Protein AF-A0A7Z2SQG6-F1 (afdb_monomer_lite)

Foldseek 3Di:
DDDQLVVQLVLLVVLCVVVVHDLVVVCVVLVHPDSVQ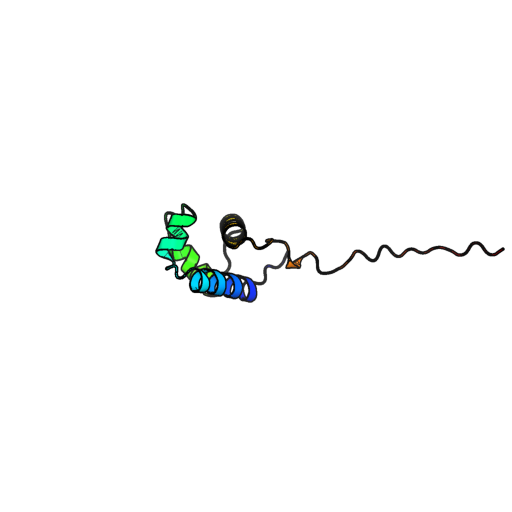VVCSNVSHDDPPVVSV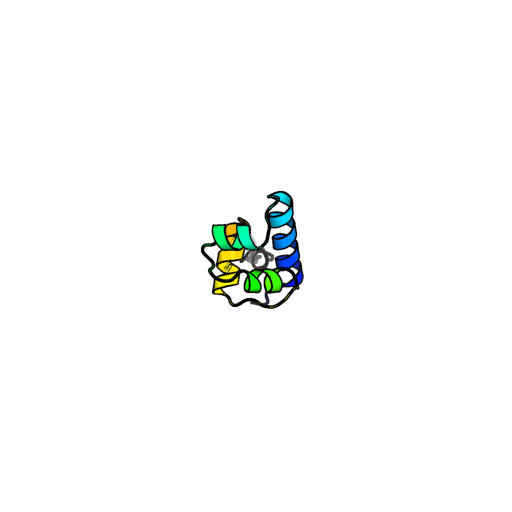SSCVVSVHDSCPVVPPDPPPPVPPPPDPDD

Radius of gyration: 19.05 Å; chains: 1; bounding box: 51×24×54 Å

Sequence (83 aa):
MRIDWENSSRDFKNTRETRGLSLREVARHMGLDDHSILYRAERHKPLNVETYLVLREWMEIDPFRHLQKEPLQFGVNRAMPAI

Secondary structure (DSSP, 8-state):
----HHHHHHHHHHHHHHTT--HHHHHHHTT-S-THHHHHHHTTPPPPHHHHHHHHHHTT--TTTTTTTS-------------

pLDDT: mean 82.41, std 14.63, range [51.09, 96.12]

Structure (mmCIF, N/CA/C/O backbone):
data_AF-A0A7Z2SQG6-F1
#
_entry.id   AF-A0A7Z2SQG6-F1
#
loop_
_atom_site.group_PDB
_atom_site.id
_atom_site.type_symbol
_atom_site.label_atom_id
_atom_site.label_alt_id
_atom_site.label_comp_id
_atom_site.label_asym_id
_atom_site.label_entity_id
_atom_site.label_seq_id
_atom_site.pdbx_PDB_ins_code
_atom_site.Cartn_x
_atom_site.Cartn_y
_atom_site.Cartn_z
_atom_site.occupancy
_atom_site.B_iso_or_equiv
_atom_site.auth_seq_id
_atom_site.auth_comp_id
_atom_site.auth_asym_id
_atom_site.auth_atom_id
_atom_site.pdbx_PDB_model_num
ATOM 1 N N . MET A 1 1 ? 9.789 -10.846 -13.951 1.00 60.69 1 MET A N 1
ATOM 2 C CA . MET A 1 1 ? 9.528 -9.678 -13.080 1.00 60.69 1 MET A CA 1
ATOM 3 C C . MET A 1 1 ? 9.622 -10.134 -11.631 1.00 60.69 1 MET A C 1
ATOM 5 O O . MET A 1 1 ? 8.854 -11.008 -11.248 1.00 60.69 1 MET A O 1
ATOM 9 N N . ARG A 1 2 ? 10.589 -9.637 -10.849 1.00 72.06 2 ARG A N 1
ATOM 10 C CA . ARG A 1 2 ? 10.699 -9.958 -9.416 1.00 72.06 2 ARG A CA 1
ATOM 11 C C . ARG A 1 2 ? 10.249 -8.735 -8.625 1.00 72.06 2 ARG A C 1
ATOM 13 O O . ARG A 1 2 ? 10.921 -7.713 -8.671 1.00 72.06 2 ARG A O 1
ATOM 20 N N . ILE A 1 3 ? 9.108 -8.846 -7.950 1.00 77.25 3 ILE A N 1
ATOM 21 C CA . ILE A 1 3 ? 8.577 -7.774 -7.103 1.00 77.25 3 ILE A CA 1
ATOM 22 C C . ILE A 1 3 ? 9.392 -7.733 -5.808 1.00 77.25 3 ILE A C 1
ATOM 24 O O . ILE A 1 3 ? 9.586 -8.762 -5.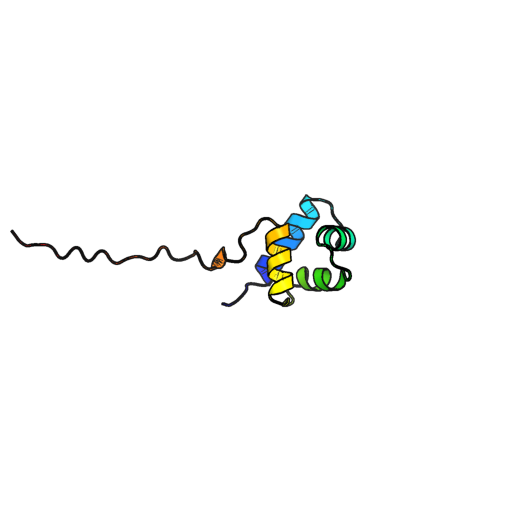155 1.00 77.25 3 ILE A O 1
ATOM 28 N N . ASP A 1 4 ? 9.869 -6.543 -5.450 1.00 86.38 4 ASP A N 1
ATOM 29 C CA . ASP A 1 4 ? 10.480 -6.272 -4.152 1.00 86.38 4 ASP A CA 1
ATOM 30 C C . ASP A 1 4 ? 9.378 -6.014 -3.117 1.00 86.38 4 ASP A C 1
ATOM 32 O 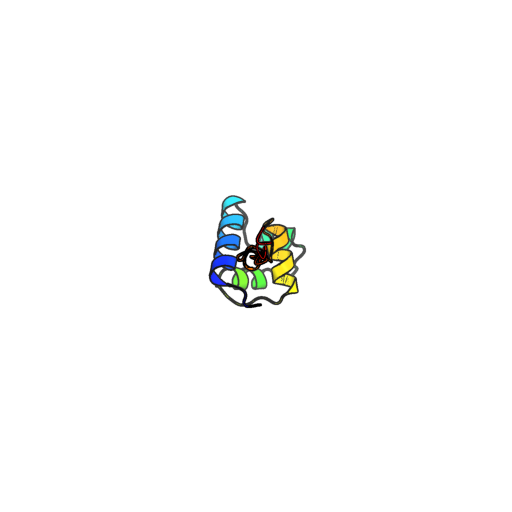O . ASP A 1 4 ? 8.847 -4.907 -2.984 1.00 86.38 4 ASP A O 1
ATOM 36 N N . TRP A 1 5 ? 8.995 -7.081 -2.417 1.00 87.44 5 TRP A N 1
ATOM 37 C CA . TRP A 1 5 ? 7.937 -7.034 -1.412 1.00 87.44 5 TRP A CA 1
ATOM 38 C C . TRP A 1 5 ? 8.311 -6.188 -0.198 1.00 87.44 5 TRP A C 1
ATOM 40 O O . TRP A 1 5 ? 7.417 -5.627 0.424 1.00 87.44 5 TRP A O 1
ATOM 50 N N . GLU A 1 6 ? 9.598 -6.051 0.126 1.00 90.56 6 GLU A N 1
ATOM 51 C CA . GLU A 1 6 ? 10.028 -5.255 1.274 1.00 90.56 6 GLU A CA 1
ATOM 52 C C . GLU A 1 6 ? 9.805 -3.765 1.016 1.00 90.56 6 GLU A C 1
ATOM 54 O O . GLU A 1 6 ? 9.129 -3.080 1.788 1.00 90.56 6 GLU A O 1
ATOM 59 N N . ASN A 1 7 ? 10.300 -3.278 -0.124 1.00 88.94 7 ASN A N 1
ATOM 60 C CA . ASN A 1 7 ? 10.080 -1.895 -0.529 1.00 88.94 7 ASN A CA 1
ATOM 61 C C . ASN A 1 7 ? 8.591 -1.606 -0.756 1.00 88.94 7 ASN A C 1
ATOM 63 O O . ASN A 1 7 ? 8.099 -0.572 -0.310 1.00 88.94 7 ASN A O 1
ATOM 67 N N . SER A 1 8 ? 7.845 -2.537 -1.361 1.00 89.25 8 SER A N 1
ATOM 68 C CA . SER A 1 8 ? 6.403 -2.359 -1.558 1.00 89.25 8 SER A CA 1
ATOM 69 C C . SER A 1 8 ? 5.627 -2.242 -0.244 1.00 89.25 8 SER A C 1
ATOM 71 O O . SER A 1 8 ? 4.704 -1.433 -0.164 1.00 89.25 8 SER A O 1
ATOM 73 N N . SER A 1 9 ? 5.958 -3.032 0.782 1.00 92.56 9 SER A N 1
ATOM 74 C CA . SER A 1 9 ? 5.304 -2.907 2.090 1.00 92.56 9 SER A CA 1
ATOM 75 C C . SER A 1 9 ? 5.674 -1.614 2.795 1.00 92.56 9 SER A C 1
ATOM 77 O O . SER A 1 9 ? 4.828 -1.031 3.468 1.00 92.56 9 SER A O 1
ATOM 79 N N . ARG A 1 10 ? 6.927 -1.164 2.659 1.00 93.19 10 ARG A N 1
ATOM 80 C CA . ARG A 1 10 ? 7.383 0.099 3.243 1.00 93.19 10 ARG A CA 1
ATOM 81 C C . ARG A 1 10 ? 6.643 1.282 2.625 1.00 93.19 10 ARG A C 1
ATOM 83 O O . ARG A 1 10 ? 6.120 2.104 3.370 1.00 93.19 10 ARG A O 1
ATOM 90 N N . ASP A 1 11 ? 6.543 1.318 1.296 1.00 93.12 11 ASP A N 1
ATOM 91 C CA . ASP A 1 11 ? 5.745 2.307 0.562 1.00 93.12 11 ASP A CA 1
ATOM 92 C C . ASP A 1 11 ? 4.294 2.308 1.073 1.00 93.12 11 ASP A C 1
ATOM 94 O O . ASP A 1 11 ? 3.761 3.351 1.445 1.00 93.12 11 ASP A O 1
ATOM 98 N N . PHE A 1 12 ? 3.683 1.123 1.176 1.00 94.50 12 PHE A N 1
ATOM 99 C CA . PHE A 1 12 ? 2.307 0.972 1.650 1.00 94.50 12 PHE A CA 1
ATOM 100 C C . PHE A 1 12 ? 2.094 1.490 3.066 1.00 94.50 12 PHE A C 1
ATOM 102 O O . PHE A 1 12 ? 1.191 2.296 3.305 1.00 94.50 12 PHE A O 1
ATOM 109 N N . LYS A 1 13 ? 2.946 1.060 3.997 1.00 94.75 13 LYS A N 1
ATOM 110 C CA . LYS A 1 13 ? 2.879 1.477 5.393 1.00 94.75 13 LYS A CA 1
ATOM 111 C C . LYS A 1 13 ? 3.035 2.994 5.521 1.00 94.75 13 LYS A C 1
ATOM 113 O O . LYS A 1 13 ? 2.211 3.626 6.175 1.00 94.75 13 LYS A O 1
ATOM 118 N N . ASN A 1 14 ? 4.020 3.578 4.839 1.00 94.81 14 ASN A N 1
ATOM 119 C CA . ASN A 1 14 ? 4.270 5.019 4.865 1.00 94.81 14 ASN A CA 1
ATOM 120 C C . ASN A 1 14 ? 3.081 5.818 4.317 1.00 94.81 14 ASN A C 1
ATOM 122 O O . ASN A 1 14 ? 2.661 6.795 4.937 1.00 94.81 14 ASN A O 1
ATOM 126 N N . THR A 1 15 ? 2.508 5.401 3.185 1.00 95.25 15 THR A N 1
ATOM 127 C CA . THR A 1 15 ? 1.340 6.067 2.589 1.00 95.25 15 THR A CA 1
ATOM 128 C C . THR A 1 15 ? 0.127 5.989 3.512 1.00 95.25 15 THR A C 1
ATOM 130 O O . THR A 1 15 ? -0.543 6.997 3.742 1.00 95.25 15 THR A O 1
ATOM 133 N N . ARG A 1 16 ? -0.141 4.812 4.092 1.00 95.62 16 ARG A N 1
ATOM 134 C CA . ARG A 1 16 ? -1.241 4.612 5.043 1.00 95.62 16 ARG A CA 1
ATOM 135 C C . ARG A 1 16 ? -1.084 5.481 6.292 1.00 95.62 16 ARG A C 1
ATOM 137 O O . ARG A 1 16 ? -2.042 6.141 6.691 1.00 95.62 16 ARG A O 1
ATOM 144 N N . GLU A 1 17 ? 0.102 5.483 6.895 1.00 95.12 17 GLU A N 1
ATOM 145 C CA . GLU A 1 17 ? 0.396 6.248 8.113 1.00 95.12 17 GLU A CA 1
ATOM 146 C C . GLU A 1 17 ? 0.350 7.759 7.861 1.00 95.12 17 GLU A C 1
ATOM 148 O O . GLU A 1 17 ? -0.214 8.489 8.670 1.00 95.12 17 GLU A O 1
ATOM 153 N N . THR A 1 18 ? 0.827 8.219 6.701 1.00 96.12 18 THR A N 1
ATOM 154 C CA . THR A 1 18 ? 0.757 9.633 6.290 1.00 96.12 18 THR A CA 1
ATOM 155 C C . THR A 1 18 ? -0.685 10.103 6.097 1.00 96.12 18 THR A C 1
ATOM 157 O O . THR A 1 18 ? -1.029 11.225 6.459 1.00 96.12 18 THR A O 1
ATOM 160 N N . ARG A 1 19 ? -1.550 9.238 5.554 1.00 95.00 19 ARG A N 1
ATOM 161 C CA . ARG A 1 19 ? -2.990 9.504 5.404 1.00 95.00 19 ARG A CA 1
ATOM 162 C C . ARG A 1 19 ? -3.773 9.304 6.713 1.00 95.00 19 ARG A C 1
ATOM 164 O O . ARG A 1 19 ? -4.965 9.588 6.740 1.00 95.00 19 ARG A O 1
ATOM 171 N N . GLY A 1 20 ? -3.132 8.820 7.782 1.00 96.06 20 GLY A N 1
ATOM 172 C CA . GLY A 1 20 ? -3.765 8.584 9.082 1.00 96.06 20 GLY A CA 1
ATOM 173 C C . GLY A 1 20 ? -4.823 7.476 9.076 1.00 96.06 20 GLY A C 1
ATOM 174 O O . GLY A 1 20 ? -5.724 7.498 9.908 1.00 96.06 20 GLY A O 1
ATOM 175 N N . LEU A 1 21 ? -4.741 6.524 8.139 1.00 94.94 21 LEU A N 1
ATOM 176 C CA . LEU A 1 21 ? -5.778 5.509 7.930 1.00 94.94 21 LEU A CA 1
ATOM 177 C C . LEU A 1 21 ? -5.440 4.176 8.614 1.00 94.94 21 LEU A C 1
ATOM 179 O O . LEU A 1 21 ? -4.296 3.709 8.633 1.00 94.94 21 LEU A O 1
ATOM 183 N N . SER A 1 22 ? -6.461 3.500 9.127 1.00 94.81 22 SER A N 1
ATOM 184 C CA . SER A 1 22 ? -6.397 2.091 9.520 1.00 94.81 22 SER A CA 1
ATOM 185 C C . SER A 1 22 ? -6.484 1.169 8.299 1.00 94.81 22 SER A C 1
ATOM 187 O O . SER A 1 22 ? -7.000 1.540 7.245 1.00 94.81 22 SER A O 1
ATOM 189 N N . LEU A 1 23 ? -6.044 -0.087 8.437 1.00 93.62 23 LEU A N 1
ATOM 190 C CA . LEU A 1 23 ? -6.164 -1.082 7.359 1.00 93.62 23 LEU A CA 1
ATOM 191 C C . LEU A 1 23 ? -7.623 -1.310 6.936 1.00 93.62 23 LEU A C 1
ATOM 193 O O . LEU A 1 23 ? -7.899 -1.519 5.761 1.00 93.62 23 LEU A O 1
ATOM 197 N N . ARG A 1 24 ? -8.573 -1.232 7.875 1.00 93.06 24 ARG A N 1
ATOM 198 C CA . ARG A 1 24 ? -10.002 -1.382 7.568 1.00 93.06 24 ARG A CA 1
ATOM 199 C C . ARG A 1 24 ? -10.527 -0.212 6.732 1.00 93.06 24 ARG A C 1
ATOM 201 O O . ARG A 1 24 ? -11.340 -0.424 5.839 1.00 93.06 24 ARG A O 1
ATOM 208 N N . GLU A 1 25 ? -10.070 1.007 7.006 1.00 94.06 25 GLU A N 1
ATOM 209 C CA . GLU A 1 25 ? -10.430 2.177 6.200 1.00 94.06 25 GLU A CA 1
ATOM 210 C C . GLU A 1 25 ? -9.819 2.092 4.806 1.00 94.06 25 GLU A C 1
ATOM 212 O O . GLU A 1 25 ? -10.529 2.305 3.830 1.00 94.06 25 GLU A O 1
ATOM 217 N N . VAL A 1 26 ? -8.549 1.689 4.695 1.00 93.75 26 VAL A N 1
ATOM 218 C CA . VAL A 1 26 ? -7.907 1.455 3.393 1.00 93.75 26 VAL A CA 1
ATOM 219 C C . VAL A 1 26 ? -8.669 0.404 2.582 1.00 93.75 26 VAL A C 1
ATOM 221 O O . VAL A 1 26 ? -8.977 0.651 1.421 1.00 93.75 26 VAL A O 1
ATOM 224 N N . ALA A 1 27 ? -9.049 -0.725 3.192 1.00 92.19 27 ALA A N 1
ATOM 225 C CA . ALA A 1 27 ? -9.855 -1.747 2.523 1.00 92.19 27 ALA A CA 1
ATOM 226 C C . ALA A 1 27 ? -11.174 -1.170 1.992 1.00 92.19 27 ALA A C 1
ATOM 228 O O . ALA A 1 27 ? -11.516 -1.388 0.834 1.00 92.19 27 ALA A O 1
ATOM 229 N N . ARG A 1 28 ? -11.860 -0.342 2.792 1.00 91.19 28 ARG A N 1
ATOM 230 C CA . ARG A 1 28 ? -13.083 0.351 2.367 1.00 91.19 28 ARG A CA 1
ATOM 231 C C . ARG A 1 28 ? -12.836 1.311 1.198 1.00 91.19 28 ARG A C 1
ATOM 233 O O . ARG A 1 28 ? -13.639 1.334 0.274 1.00 91.19 28 ARG A O 1
ATOM 240 N N . HIS A 1 29 ? -11.742 2.073 1.215 1.00 90.06 29 HIS A N 1
ATOM 241 C CA . HIS A 1 29 ? -11.367 2.958 0.104 1.00 90.06 29 HIS A CA 1
ATOM 242 C C . HIS A 1 29 ? -11.071 2.190 -1.187 1.00 90.06 29 HIS A C 1
ATOM 244 O O . HIS A 1 29 ? -11.356 2.690 -2.269 1.00 90.06 29 HIS A O 1
ATOM 250 N N . MET A 1 30 ? -10.515 0.986 -1.068 1.00 88.12 30 MET A N 1
ATOM 251 C 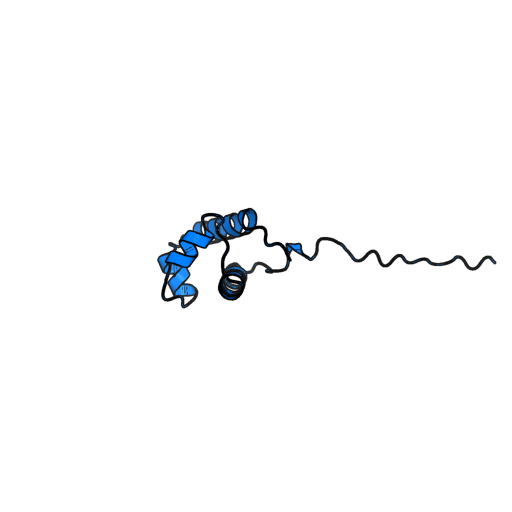CA . MET A 1 30 ? -10.175 0.119 -2.196 1.00 88.12 30 MET A CA 1
ATOM 252 C C . MET A 1 30 ? -11.340 -0.780 -2.644 1.00 88.12 30 MET A C 1
ATOM 254 O O . MET A 1 30 ? -11.161 -1.577 -3.559 1.00 88.12 30 MET A O 1
ATOM 258 N N . GLY A 1 31 ? -12.512 -0.698 -1.998 1.00 87.50 31 GLY A N 1
ATOM 259 C CA . GLY A 1 31 ? -13.643 -1.589 -2.285 1.00 87.50 31 GLY A CA 1
ATOM 260 C C . GLY A 1 31 ? -13.366 -3.062 -1.959 1.00 87.50 31 GLY A C 1
ATOM 261 O O . GLY A 1 31 ? -13.951 -3.946 -2.575 1.00 87.50 31 GLY A O 1
ATOM 262 N N . LEU A 1 32 ? -12.451 -3.335 -1.024 1.00 85.31 32 LEU A N 1
ATOM 263 C CA . LEU A 1 32 ? -12.094 -4.685 -0.599 1.00 85.31 32 LEU A CA 1
ATOM 264 C C . LEU A 1 32 ? -12.996 -5.133 0.554 1.00 85.31 32 LEU A C 1
ATOM 266 O O . LEU A 1 32 ? -13.046 -4.479 1.598 1.00 85.31 32 LEU A O 1
ATOM 270 N N . ASP A 1 33 ? -13.628 -6.296 0.399 1.00 82.50 33 ASP A N 1
ATOM 271 C CA . ASP A 1 33 ? -14.433 -6.920 1.459 1.00 82.50 33 ASP A CA 1
ATOM 272 C C . ASP A 1 33 ? -13.569 -7.453 2.616 1.00 82.50 33 ASP A C 1
ATOM 274 O O . ASP A 1 33 ? -14.007 -7.493 3.768 1.00 82.50 33 ASP A O 1
ATOM 278 N N . ASP A 1 34 ? -12.315 -7.830 2.330 1.00 85.12 34 ASP A N 1
ATOM 279 C CA . ASP A 1 34 ? -11.386 -8.395 3.309 1.00 85.12 34 ASP A CA 1
ATOM 280 C C . ASP A 1 34 ? -10.101 -7.561 3.466 1.00 85.12 34 ASP A C 1
ATOM 282 O O . ASP A 1 34 ? -9.266 -7.449 2.569 1.00 85.12 34 ASP A O 1
ATOM 286 N N . HIS A 1 35 ? -9.904 -7.026 4.671 1.00 87.06 35 HIS A N 1
ATOM 287 C CA . HIS A 1 35 ? -8.720 -6.263 5.073 1.00 87.06 35 HIS A CA 1
ATOM 288 C C . HIS A 1 35 ? -7.529 -7.148 5.492 1.00 87.06 35 HIS A C 1
ATOM 290 O O . HIS A 1 35 ? -6.417 -6.640 5.664 1.00 87.06 35 HIS A O 1
ATOM 296 N N . SER A 1 36 ? -7.712 -8.468 5.633 1.00 90.06 36 SER A N 1
ATOM 297 C CA . SER A 1 36 ? -6.639 -9.423 5.956 1.00 90.06 36 SER A CA 1
ATOM 298 C C . SER A 1 36 ? -5.526 -9.419 4.900 1.00 90.06 36 SER A C 1
ATOM 300 O O . SER A 1 36 ? -4.345 -9.614 5.207 1.00 90.06 36 SER A O 1
ATOM 302 N N . ILE A 1 37 ? -5.878 -9.105 3.651 1.00 89.38 37 ILE A N 1
ATOM 303 C CA . ILE A 1 37 ? -4.922 -8.994 2.554 1.00 89.38 37 ILE A CA 1
ATOM 304 C C . ILE A 1 37 ? -3.975 -7.801 2.731 1.00 89.38 37 ILE A C 1
ATOM 306 O O . ILE A 1 37 ? -2.801 -7.881 2.369 1.00 89.38 37 ILE A O 1
ATOM 310 N N . LEU A 1 38 ? -4.432 -6.731 3.386 1.00 91.94 38 LEU A N 1
ATOM 311 C CA . LEU A 1 38 ? -3.606 -5.565 3.689 1.00 91.94 38 LEU A CA 1
ATOM 312 C C . LEU A 1 38 ? -2.644 -5.839 4.854 1.00 91.94 38 LEU A C 1
ATOM 314 O O . LEU A 1 38 ? -1.518 -5.350 4.846 1.00 91.94 38 LEU A O 1
ATOM 318 N N . TYR A 1 39 ? -3.008 -6.715 5.798 1.00 91.25 39 TYR A N 1
ATOM 319 C CA . TYR A 1 39 ? -2.054 -7.220 6.798 1.00 91.25 39 TYR A CA 1
ATOM 320 C C . TYR A 1 39 ? -0.903 -8.004 6.157 1.00 91.25 39 TYR A C 1
ATOM 322 O O . TYR A 1 39 ? 0.240 -7.923 6.611 1.00 91.25 39 TYR A O 1
ATOM 330 N N . ARG A 1 40 ? -1.181 -8.766 5.090 1.00 90.31 40 ARG A N 1
ATOM 331 C CA . ARG A 1 40 ? -0.130 -9.430 4.301 1.00 90.31 40 ARG A CA 1
ATOM 332 C C . ARG A 1 40 ? 0.755 -8.401 3.603 1.00 90.31 40 ARG A C 1
ATOM 334 O O . ARG A 1 40 ? 1.977 -8.551 3.638 1.00 90.31 40 ARG A O 1
ATOM 341 N N . ALA A 1 41 ? 0.139 -7.359 3.043 1.00 89.88 41 ALA A N 1
ATOM 342 C CA . ALA A 1 41 ? 0.840 -6.260 2.394 1.00 89.88 41 ALA A CA 1
ATOM 343 C C . ALA A 1 41 ? 1.803 -5.538 3.348 1.00 89.88 41 ALA A C 1
ATOM 345 O O . ALA A 1 41 ? 2.891 -5.188 2.919 1.00 89.88 41 ALA A O 1
ATOM 346 N N . GLU A 1 42 ? 1.481 -5.377 4.637 1.00 90.31 42 GLU A N 1
ATOM 347 C CA . GLU A 1 42 ? 2.407 -4.780 5.620 1.00 90.31 42 GLU A CA 1
ATOM 348 C C . GLU A 1 42 ? 3.538 -5.713 6.074 1.00 90.31 42 GLU A C 1
ATOM 350 O O . GLU A 1 42 ? 4.586 -5.248 6.515 1.00 90.31 42 GLU A O 1
ATOM 355 N N . ARG A 1 43 ? 3.347 -7.034 5.993 1.00 89.94 43 ARG A N 1
ATOM 356 C CA . ARG A 1 43 ? 4.295 -8.038 6.512 1.00 89.94 43 ARG A CA 1
ATOM 357 C C . ARG A 1 43 ? 5.244 -8.604 5.454 1.00 89.94 43 ARG A C 1
ATOM 359 O O . ARG A 1 43 ? 5.696 -9.743 5.596 1.00 89.94 43 ARG A O 1
ATOM 366 N N . HIS A 1 44 ? 5.524 -7.854 4.389 1.00 90.19 44 HIS A N 1
ATOM 367 C CA . HIS A 1 44 ? 6.409 -8.284 3.296 1.00 90.19 44 HIS A CA 1
ATOM 368 C C . HIS A 1 44 ? 5.960 -9.596 2.633 1.00 90.19 44 HIS A C 1
ATOM 370 O O . HIS A 1 44 ? 6.779 -10.350 2.102 1.00 90.19 44 HIS A O 1
ATOM 376 N N . LYS A 1 45 ? 4.663 -9.931 2.708 1.00 88.88 45 LYS A N 1
ATOM 377 C CA . LYS A 1 45 ? 4.147 -11.172 2.127 1.00 88.88 45 LYS A CA 1
ATOM 378 C C . LYS A 1 45 ? 3.732 -10.937 0.677 1.00 88.88 45 LYS A C 1
ATOM 380 O O . LYS A 1 45 ? 3.111 -9.916 0.390 1.00 88.88 45 LYS A O 1
ATOM 385 N N . PRO A 1 46 ? 3.989 -11.908 -0.218 1.00 87.88 46 PRO A N 1
ATOM 386 C CA . PRO A 1 46 ? 3.517 -11.825 -1.588 1.00 87.88 46 PRO A CA 1
ATOM 387 C C . PRO A 1 46 ? 2.000 -11.668 -1.653 1.00 87.88 46 PRO A C 1
ATOM 389 O O . PRO A 1 46 ? 1.258 -12.368 -0.948 1.00 87.88 46 PRO A O 1
ATOM 392 N N . LEU A 1 47 ? 1.562 -10.766 -2.524 1.00 87.94 47 LEU A N 1
ATOM 393 C CA . LEU A 1 47 ? 0.170 -10.572 -2.914 1.00 87.94 47 LEU A CA 1
ATOM 394 C C . LEU A 1 47 ? -0.054 -11.183 -4.299 1.00 87.94 47 LEU A C 1
ATOM 396 O O . LEU A 1 47 ? 0.897 -11.386 -5.057 1.00 87.94 47 LEU A O 1
ATOM 400 N N . ASN A 1 48 ? -1.311 -11.471 -4.637 1.00 89.00 48 ASN A N 1
ATOM 401 C CA . ASN A 1 48 ? -1.637 -11.733 -6.035 1.00 89.00 48 ASN A CA 1
ATOM 402 C C . ASN A 1 48 ? -1.415 -10.444 -6.861 1.00 89.00 48 ASN A C 1
ATOM 404 O O . ASN A 1 48 ? -1.346 -9.339 -6.313 1.00 89.00 48 ASN A O 1
ATOM 408 N N . VAL A 1 49 ? -1.262 -10.599 -8.176 1.00 87.38 49 VAL A N 1
ATOM 409 C CA . VAL A 1 49 ? -0.918 -9.482 -9.070 1.00 87.38 49 VAL A CA 1
ATOM 410 C C . VAL A 1 49 ? -2.012 -8.413 -9.081 1.00 87.38 49 VAL A C 1
ATOM 412 O O . VAL A 1 49 ? -1.692 -7.232 -9.038 1.00 87.38 49 VAL A O 1
ATOM 415 N N . GLU A 1 50 ? -3.282 -8.809 -9.077 1.00 88.81 50 GLU A N 1
ATOM 416 C CA . GLU A 1 50 ? -4.423 -7.888 -9.092 1.00 88.81 50 GLU A CA 1
ATOM 417 C C . GLU A 1 50 ? -4.436 -6.974 -7.859 1.00 88.81 50 GLU A C 1
ATOM 419 O O . GLU A 1 50 ? -4.392 -5.755 -7.985 1.00 88.81 50 GLU A O 1
ATOM 424 N N . THR A 1 51 ? -4.373 -7.548 -6.656 1.00 88.56 51 THR A N 1
ATOM 425 C CA . THR A 1 51 ? -4.300 -6.795 -5.399 1.00 88.56 51 THR A CA 1
ATOM 426 C C . THR A 1 51 ? -3.064 -5.906 -5.353 1.00 88.56 51 THR A C 1
ATOM 428 O O . THR A 1 51 ? -3.138 -4.784 -4.860 1.00 88.56 51 THR A O 1
ATOM 431 N N . TYR A 1 52 ? -1.926 -6.384 -5.862 1.00 90.00 52 TYR A N 1
ATOM 432 C CA . TYR A 1 52 ? -0.724 -5.563 -5.949 1.00 90.00 52 TYR A CA 1
ATOM 433 C C . TYR A 1 52 ? -0.950 -4.325 -6.826 1.00 90.00 52 TYR A C 1
ATOM 435 O O . TYR A 1 52 ? -0.603 -3.226 -6.404 1.00 90.00 52 TYR A O 1
ATOM 443 N N . LEU A 1 53 ? -1.556 -4.475 -8.007 1.00 90.06 53 LEU A N 1
ATOM 444 C CA . LEU A 1 53 ? -1.828 -3.355 -8.910 1.00 90.06 53 LEU A CA 1
ATOM 445 C C . LEU A 1 53 ? -2.797 -2.342 -8.292 1.00 90.06 53 LEU A C 1
ATOM 447 O O . LEU A 1 53 ? -2.472 -1.158 -8.266 1.00 90.06 53 LEU A O 1
ATOM 451 N N . VAL A 1 54 ? -3.907 -2.801 -7.705 1.00 90.62 54 VAL A N 1
ATOM 452 C CA . VAL A 1 54 ? -4.878 -1.921 -7.022 1.00 90.62 54 VAL A CA 1
ATOM 453 C C . VAL A 1 54 ? -4.218 -1.179 -5.853 1.00 90.62 54 VAL A C 1
ATOM 455 O O . VAL A 1 54 ? -4.442 0.011 -5.644 1.00 90.62 54 VAL A O 1
ATOM 458 N N . LEU A 1 55 ? -3.349 -1.856 -5.095 1.00 92.06 55 LEU A N 1
ATOM 459 C CA . LEU A 1 55 ? -2.607 -1.240 -3.995 1.00 92.06 55 LEU A CA 1
ATOM 460 C C . LEU A 1 55 ? -1.629 -0.169 -4.499 1.00 92.06 55 LEU A C 1
ATOM 462 O O . LEU A 1 55 ? -1.516 0.890 -3.887 1.00 92.06 55 LEU A O 1
ATOM 466 N N . ARG A 1 56 ? -0.942 -0.412 -5.621 1.00 92.31 56 ARG A N 1
ATOM 467 C CA . ARG A 1 56 ? -0.030 0.562 -6.243 1.00 92.31 56 ARG A CA 1
ATOM 468 C C . ARG A 1 56 ? -0.772 1.773 -6.799 1.00 92.31 56 ARG A C 1
ATOM 470 O O . ARG A 1 56 ? -0.320 2.893 -6.572 1.00 92.31 56 ARG A O 1
ATOM 477 N N . GLU A 1 57 ? -1.922 1.555 -7.426 1.00 92.38 57 GLU A N 1
ATOM 478 C CA . GLU A 1 57 ? -2.815 2.615 -7.894 1.00 92.38 57 GLU A CA 1
ATOM 479 C C . GLU A 1 57 ? -3.306 3.493 -6.737 1.00 92.38 57 GLU A C 1
ATOM 481 O O . GLU A 1 57 ? -3.151 4.709 -6.786 1.00 92.38 57 GLU A O 1
ATOM 486 N N . TRP A 1 58 ? -3.787 2.892 -5.643 1.00 92.50 58 TRP A N 1
ATOM 487 C CA . TRP A 1 58 ? -4.232 3.634 -4.456 1.00 92.50 58 TRP A CA 1
ATOM 488 C C . TRP A 1 58 ? -3.122 4.487 -3.816 1.00 92.50 58 TRP A C 1
ATOM 490 O O . TRP A 1 58 ? -3.393 5.552 -3.250 1.00 92.50 58 TRP A O 1
ATOM 500 N N . MET A 1 59 ? -1.871 4.021 -3.890 1.00 93.12 59 MET A N 1
ATOM 501 C CA . MET A 1 59 ? -0.697 4.765 -3.423 1.00 93.12 59 MET A CA 1
ATOM 502 C C . MET A 1 59 ? -0.193 5.812 -4.419 1.00 93.12 59 MET A C 1
ATOM 504 O O . MET A 1 59 ? 0.723 6.550 -4.067 1.00 93.12 59 MET A O 1
ATOM 508 N N . GLU A 1 60 ? -0.734 5.851 -5.640 1.00 92.69 60 GLU A N 1
ATOM 509 C CA . GLU A 1 60 ? -0.248 6.691 -6.742 1.00 92.69 60 GLU A CA 1
ATOM 510 C C . GLU A 1 60 ? 1.227 6.408 -7.091 1.00 92.69 60 GLU A C 1
ATOM 512 O O . GLU A 1 60 ? 1.995 7.297 -7.460 1.00 92.69 60 GLU A O 1
ATOM 517 N N . ILE A 1 61 ? 1.651 5.144 -6.972 1.00 90.25 61 ILE A N 1
ATOM 518 C CA . ILE A 1 61 ? 3.013 4.713 -7.304 1.00 90.25 61 ILE A CA 1
ATOM 519 C C . ILE A 1 61 ? 2.967 3.816 -8.532 1.00 90.25 61 ILE A C 1
ATOM 521 O O . ILE A 1 61 ? 2.292 2.791 -8.522 1.00 90.25 61 ILE A O 1
ATOM 525 N N . ASP A 1 62 ? 3.782 4.125 -9.544 1.00 88.19 62 ASP A N 1
ATOM 526 C CA . ASP A 1 62 ? 3.946 3.252 -10.707 1.00 88.19 62 ASP A CA 1
ATOM 527 C C . ASP A 1 62 ? 4.335 1.815 -10.260 1.00 88.19 62 ASP A C 1
ATOM 529 O O . ASP A 1 62 ? 5.392 1.610 -9.629 1.00 88.19 62 ASP A O 1
ATOM 533 N N . PRO A 1 63 ? 3.502 0.790 -10.546 1.00 84.56 63 PRO A N 1
ATOM 534 C CA . PRO A 1 63 ? 3.823 -0.605 -10.247 1.00 84.56 63 PRO A CA 1
ATOM 535 C C . PRO A 1 63 ? 5.107 -1.063 -10.947 1.00 84.56 63 PRO A C 1
ATOM 537 O O . PRO A 1 63 ? 5.817 -1.915 -10.418 1.00 84.56 63 PRO A O 1
ATOM 540 N N . PHE A 1 64 ? 5.471 -0.439 -12.067 1.00 82.06 64 PHE A N 1
ATOM 541 C CA . PHE A 1 64 ? 6.646 -0.755 -12.874 1.00 82.06 64 PHE A CA 1
ATOM 542 C C . PHE A 1 64 ? 7.831 0.180 -12.632 1.00 82.06 64 PHE A C 1
ATOM 544 O O . PHE A 1 64 ? 8.845 0.064 -13.317 1.00 82.06 64 PHE A O 1
ATOM 551 N N . ARG A 1 65 ? 7.779 1.039 -11.605 1.00 76.38 65 ARG A N 1
ATOM 552 C CA . ARG A 1 65 ? 8.863 1.977 -11.253 1.00 76.38 65 ARG A CA 1
ATOM 553 C C . ARG A 1 65 ? 10.247 1.317 -11.171 1.00 76.38 65 ARG A C 1
ATOM 555 O O . ARG A 1 65 ? 11.264 1.941 -11.449 1.00 76.38 65 ARG A O 1
ATOM 562 N N . HIS A 1 66 ? 10.297 0.048 -10.771 1.00 65.56 66 HIS A N 1
ATOM 563 C CA . HIS A 1 66 ? 11.532 -0.724 -10.636 1.00 65.56 66 HIS A CA 1
ATOM 564 C C . HIS A 1 66 ? 12.064 -1.294 -11.963 1.00 65.56 66 HIS A C 1
ATOM 566 O O . HIS A 1 66 ? 13.231 -1.670 -12.023 1.00 65.56 66 HIS A O 1
ATOM 572 N N . LEU A 1 67 ? 11.241 -1.342 -13.016 1.00 65.00 67 LEU A N 1
ATOM 573 C CA . LEU A 1 67 ? 11.633 -1.760 -14.365 1.00 65.00 67 LEU A CA 1
ATOM 574 C C . LEU A 1 67 ? 12.308 -0.630 -15.157 1.00 65.00 67 LEU A C 1
ATOM 576 O O . LEU A 1 67 ? 13.026 -0.908 -16.108 1.00 65.00 67 LEU A O 1
ATOM 580 N N . GLN A 1 68 ? 12.142 0.631 -14.749 1.00 60.78 68 GLN A N 1
ATOM 581 C CA . GLN A 1 68 ? 12.683 1.796 -15.463 1.00 60.78 68 GLN A CA 1
ATOM 582 C C . GLN A 1 68 ? 14.188 2.051 -15.221 1.00 60.78 68 GLN A C 1
ATOM 584 O O . GLN A 1 68 ? 14.697 3.116 -15.560 1.00 60.78 68 GLN A O 1
ATOM 589 N N . LYS A 1 69 ? 14.917 1.118 -14.591 1.00 56.59 69 LYS A N 1
ATOM 590 C CA . LYS A 1 69 ? 16.286 1.372 -14.105 1.00 56.59 69 LYS A CA 1
ATOM 591 C C . LYS A 1 69 ? 17.398 1.312 -15.149 1.00 56.59 69 LYS A C 1
ATOM 593 O O . LYS A 1 69 ? 18.519 1.670 -14.806 1.00 56.59 69 LYS A O 1
ATOM 598 N N . GLU A 1 70 ? 17.118 0.963 -16.397 1.00 55.22 70 GLU A N 1
ATOM 599 C CA . GLU A 1 70 ? 18.100 1.147 -17.464 1.00 55.22 70 GLU A CA 1
ATOM 600 C C . GLU A 1 70 ? 17.524 2.100 -18.509 1.00 55.22 70 GLU A C 1
ATOM 602 O O . GLU A 1 70 ? 16.576 1.725 -19.205 1.00 55.22 70 GLU A O 1
ATOM 607 N N . PRO A 1 71 ? 18.054 3.334 -18.659 1.00 56.12 71 PRO A N 1
ATOM 608 C CA . PRO A 1 71 ? 17.901 3.996 -19.939 1.00 56.12 71 PRO A CA 1
ATOM 609 C C . PRO A 1 71 ? 18.477 3.019 -20.955 1.00 56.12 71 PRO A C 1
ATOM 611 O O . PRO A 1 71 ? 19.631 2.610 -20.816 1.00 56.12 71 PRO A O 1
ATOM 614 N N . LEU A 1 72 ? 17.661 2.598 -21.924 1.00 57.66 72 LEU A N 1
ATOM 615 C CA . LEU A 1 72 ? 18.142 1.870 -23.088 1.00 57.66 72 LEU A CA 1
ATOM 616 C C . LEU A 1 72 ? 19.305 2.692 -23.642 1.00 57.66 72 LEU A C 1
ATOM 618 O O . LEU A 1 72 ? 19.095 3.712 -24.301 1.00 57.66 72 LEU A O 1
ATOM 622 N N . GLN A 1 73 ? 20.536 2.284 -23.332 1.00 57.38 73 GLN A N 1
ATOM 623 C CA . GLN A 1 73 ? 21.705 2.730 -24.055 1.00 57.38 73 GLN A CA 1
ATOM 624 C C . GLN A 1 73 ? 21.544 2.086 -25.424 1.00 57.38 73 GLN A C 1
ATOM 626 O O . GLN A 1 73 ? 22.084 1.019 -25.703 1.00 57.38 73 GLN A O 1
ATOM 631 N N . PHE A 1 74 ? 20.726 2.705 -26.276 1.00 58.94 74 PHE A N 1
ATOM 632 C CA . PHE A 1 74 ? 20.863 2.529 -27.703 1.00 58.94 74 PHE A CA 1
ATOM 633 C C . PHE A 1 74 ? 22.292 2.960 -27.974 1.0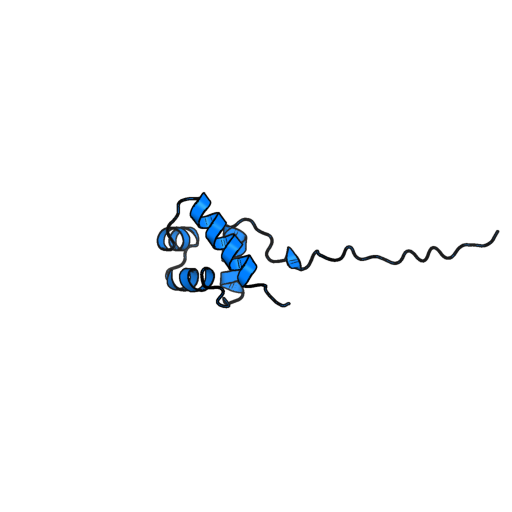0 58.94 74 PHE A C 1
ATOM 635 O O . PHE A 1 74 ? 22.596 4.152 -27.963 1.00 58.94 74 PHE A O 1
ATOM 642 N N . GLY A 1 75 ? 23.185 1.977 -28.083 1.00 51.09 75 GLY A N 1
ATOM 643 C CA . GLY A 1 75 ? 24.546 2.188 -28.514 1.00 51.09 75 GLY A CA 1
ATOM 644 C C . GLY A 1 75 ? 24.452 2.862 -29.864 1.00 51.09 75 GLY A C 1
ATOM 645 O O . GLY A 1 75 ? 24.258 2.203 -30.884 1.00 51.09 75 GLY A O 1
ATOM 646 N N . VAL A 1 76 ? 24.529 4.190 -29.871 1.00 53.03 76 VAL A N 1
ATOM 647 C CA . VAL A 1 76 ? 24.720 4.944 -31.091 1.00 53.03 76 VAL A CA 1
ATOM 648 C C . VAL A 1 76 ? 26.169 4.672 -31.472 1.00 53.03 76 VAL A C 1
ATOM 650 O O . VAL A 1 76 ? 27.059 5.479 -31.228 1.00 53.03 76 VAL A O 1
ATOM 653 N N . ASN A 1 77 ? 26.412 3.499 -32.060 1.00 53.84 77 ASN A N 1
ATOM 654 C CA . ASN A 1 77 ? 27.530 3.287 -32.957 1.00 53.84 77 ASN A CA 1
ATOM 655 C C . ASN A 1 77 ? 27.292 4.229 -34.140 1.00 53.84 77 ASN A C 1
ATOM 657 O O . ASN A 1 77 ? 26.838 3.819 -35.207 1.00 53.84 77 ASN A O 1
ATOM 661 N N . ARG A 1 78 ? 27.566 5.526 -33.949 1.00 54.78 78 ARG A N 1
ATOM 662 C CA . ARG A 1 78 ? 27.928 6.384 -35.068 1.00 54.78 78 ARG A CA 1
ATOM 663 C C . ARG A 1 78 ? 29.286 5.868 -35.507 1.00 54.78 78 ARG A C 1
ATOM 665 O O . ARG A 1 78 ? 30.317 6.317 -35.017 1.00 54.78 78 ARG A O 1
ATOM 672 N N . ALA A 1 79 ? 29.262 4.861 -36.375 1.00 52.97 79 ALA A N 1
ATOM 673 C CA . ALA A 1 79 ? 30.387 4.580 -37.235 1.00 52.97 79 ALA A CA 1
ATOM 674 C C . ALA A 1 79 ? 30.819 5.925 -37.835 1.00 52.97 79 ALA A C 1
ATOM 676 O O . ALA A 1 79 ? 30.010 6.623 -38.451 1.00 52.97 79 ALA A O 1
ATOM 677 N N . MET A 1 80 ? 32.058 6.322 -37.559 1.00 57.22 80 MET A N 1
ATOM 678 C CA . MET A 1 80 ? 32.712 7.425 -38.248 1.00 57.22 80 MET A CA 1
ATOM 679 C C . MET A 1 80 ? 32.637 7.147 -39.755 1.00 57.22 80 MET A C 1
ATOM 681 O O . MET A 1 80 ? 33.109 6.089 -40.176 1.00 57.22 80 MET A O 1
ATOM 685 N N . PRO A 1 81 ? 32.123 8.053 -40.599 1.00 53.22 81 PRO A N 1
ATOM 686 C CA . PRO A 1 81 ? 32.647 8.137 -41.944 1.00 53.22 81 PRO A CA 1
ATOM 687 C C . PRO A 1 81 ? 34.003 8.838 -41.838 1.00 53.22 81 PRO A C 1
ATOM 689 O O . PRO A 1 81 ? 34.090 9.999 -41.443 1.00 53.22 81 PRO A O 1
ATOM 692 N N . ALA A 1 82 ? 35.066 8.096 -42.132 1.00 55.25 82 ALA A N 1
ATOM 693 C CA . ALA A 1 82 ? 36.360 8.684 -42.426 1.00 55.25 82 ALA A CA 1
ATOM 694 C C . ALA A 1 82 ? 36.215 9.543 -43.689 1.00 55.25 82 ALA A C 1
ATOM 696 O O . ALA A 1 82 ? 35.920 8.996 -44.753 1.00 55.25 82 ALA A O 1
ATOM 697 N N . ILE A 1 83 ? 36.391 10.859 -43.557 1.00 54.25 83 ILE A N 1
ATOM 698 C CA . ILE A 1 83 ? 36.731 11.768 -44.658 1.00 54.25 83 ILE A CA 1
ATOM 699 C C . ILE A 1 83 ? 37.734 12.781 -44.117 1.00 54.25 83 ILE A C 1
ATOM 701 O O . ILE A 1 83 ? 37.409 13.421 -43.091 1.00 54.25 83 ILE A O 1
#